Protein AF-A0A2T6E234-F1 (afdb_monomer)

Sequence (153 aa):
MNPNPDPLEKVVDQALKSLPVRRAPSSLEARVLAEIARREALPWWHRSWTYWPTAVRWAFLVVSAALAAGVIAAVFALFHSSSAQVVEGAVAEPIGWLQAAKAVFGVFGRLGSQLLDLVPTPWLYGCIGGVVLAYLLLIGVGATAYRTLWQPR

Solvent-accessible surface area (backbone atoms only — not comparable to full-atom values): 9192 Å² total; per-residue (Å²): 135,77,96,71,78,54,72,66,58,55,55,52,52,52,56,59,68,68,51,81,91,70,84,77,63,90,60,50,64,61,52,50,54,52,50,51,54,55,60,68,66,52,56,49,88,82,46,62,79,91,61,42,57,69,68,58,52,52,51,50,51,52,52,50,52,50,51,52,51,47,51,51,51,50,52,49,47,59,71,67,42,84,57,96,72,71,73,78,72,63,76,78,44,99,57,43,64,59,50,49,51,50,48,52,54,49,49,52,52,50,51,50,51,53,49,58,72,67,47,58,68,69,57,56,53,47,52,53,50,49,52,52,50,52,51,51,48,52,51,50,52,51,52,52,53,48,51,72,72,66,59,82,129

Structure (mmCIF, N/CA/C/O backbone):
data_AF-A0A2T6E234-F1
#
_entry.id   AF-A0A2T6E234-F1
#
loop_
_atom_site.group_PDB
_atom_site.id
_atom_site.type_symbol
_atom_site.label_atom_id
_atom_site.label_alt_id
_atom_site.label_comp_id
_atom_site.label_asym_id
_atom_site.label_entity_id
_atom_site.label_seq_id
_atom_site.pdbx_PDB_ins_code
_atom_site.Cartn_x
_atom_site.Cartn_y
_atom_site.Cartn_z
_atom_site.occupancy
_atom_site.B_iso_or_equiv
_atom_site.auth_seq_id
_atom_site.auth_comp_id
_atom_site.auth_asym_id
_atom_site.auth_atom_id
_atom_site.pdbx_PDB_model_num
ATOM 1 N N . MET A 1 1 ? -4.082 -14.702 21.927 1.00 46.34 1 MET A N 1
ATOM 2 C CA . MET A 1 1 ? -3.458 -14.909 23.251 1.00 46.34 1 MET A CA 1
ATOM 3 C C . MET A 1 1 ? -1.956 -14.838 23.035 1.00 46.34 1 MET A C 1
ATOM 5 O O . MET A 1 1 ? -1.444 -15.658 22.286 1.00 46.34 1 MET A O 1
ATOM 9 N N . ASN A 1 2 ? -1.290 -13.792 23.527 1.00 46.00 2 ASN A N 1
ATOM 10 C CA . ASN A 1 2 ? 0.146 -13.591 23.309 1.00 46.00 2 ASN A CA 1
ATOM 11 C C . ASN A 1 2 ? 0.924 -14.503 24.284 1.00 46.00 2 ASN A C 1
ATOM 13 O O . ASN A 1 2 ? 0.635 -14.447 25.479 1.00 46.00 2 ASN A O 1
ATOM 17 N N . PRO A 1 3 ? 1.840 -15.375 23.825 1.00 64.56 3 PRO A N 1
ATOM 18 C CA . PRO A 1 3 ? 2.464 -16.394 24.677 1.00 64.56 3 PRO A CA 1
ATOM 19 C C . PRO A 1 3 ? 3.479 -15.863 25.704 1.00 64.56 3 PRO A C 1
ATOM 21 O O . PRO A 1 3 ? 3.935 -16.642 26.535 1.00 64.56 3 PRO A O 1
ATOM 24 N N . ASN A 1 4 ? 3.824 -14.570 25.688 1.00 66.75 4 ASN A N 1
ATOM 25 C CA . ASN A 1 4 ? 4.733 -13.976 26.670 1.00 66.75 4 ASN A CA 1
ATOM 26 C C . ASN A 1 4 ? 4.171 -12.632 27.179 1.00 66.75 4 ASN A C 1
ATOM 28 O O . ASN A 1 4 ? 4.329 -11.621 26.494 1.00 66.75 4 ASN A O 1
ATOM 32 N N . PRO A 1 5 ? 3.441 -12.611 28.311 1.00 66.19 5 PRO A N 1
ATOM 33 C CA . PRO A 1 5 ? 2.847 -11.386 28.834 1.00 66.19 5 PRO A CA 1
ATOM 34 C C . PRO A 1 5 ? 3.941 -10.462 29.370 1.00 66.19 5 PRO A C 1
ATOM 36 O O . PRO A 1 5 ? 4.744 -10.862 30.219 1.00 66.19 5 PRO A O 1
ATOM 39 N N . ASP A 1 6 ? 3.949 -9.229 28.873 1.00 84.31 6 ASP A N 1
ATOM 40 C CA . ASP A 1 6 ? 4.877 -8.183 29.290 1.00 84.31 6 ASP A CA 1
ATOM 41 C C . ASP A 1 6 ? 4.714 -7.942 30.808 1.00 84.31 6 ASP A C 1
ATOM 43 O O . ASP A 1 6 ? 3.583 -7.811 31.291 1.00 84.31 6 ASP A O 1
ATOM 47 N N . PRO A 1 7 ? 5.792 -7.913 31.614 1.00 82.81 7 PRO A N 1
ATOM 48 C CA . PRO A 1 7 ? 5.698 -7.601 33.041 1.00 82.81 7 PRO A CA 1
ATOM 49 C C . PRO A 1 7 ? 4.969 -6.278 33.325 1.00 82.81 7 PRO A C 1
ATOM 51 O O . PRO A 1 7 ? 4.324 -6.163 34.371 1.00 82.81 7 PRO A O 1
ATOM 54 N N . LEU A 1 8 ? 4.994 -5.318 32.393 1.00 87.50 8 LEU A N 1
ATOM 55 C CA . LEU A 1 8 ? 4.244 -4.068 32.508 1.00 87.50 8 LEU A CA 1
ATOM 56 C C . LEU A 1 8 ? 2.725 -4.298 32.482 1.00 87.50 8 LEU A C 1
ATOM 58 O O . LEU A 1 8 ? 1.987 -3.689 33.256 1.00 87.50 8 LEU A O 1
ATOM 62 N N . GLU A 1 9 ? 2.265 -5.221 31.637 1.00 87.00 9 GLU A N 1
ATOM 63 C CA . GLU A 1 9 ? 0.852 -5.582 31.504 1.00 87.00 9 GLU A CA 1
ATOM 64 C C . GLU A 1 9 ? 0.313 -6.135 32.828 1.00 87.00 9 GLU A C 1
ATOM 66 O O . GLU A 1 9 ? -0.764 -5.742 33.268 1.00 87.00 9 GLU A O 1
ATOM 71 N N . LYS A 1 10 ? 1.104 -6.955 33.534 1.00 87.38 10 LYS A N 1
ATOM 72 C CA . LYS A 1 10 ? 0.722 -7.515 34.843 1.00 87.38 10 LYS A CA 1
ATOM 73 C C . LYS A 1 10 ? 0.566 -6.445 35.921 1.00 87.38 10 LYS A C 1
ATOM 75 O O . LYS A 1 10 ? -0.384 -6.499 36.699 1.00 87.38 10 LYS A O 1
ATOM 80 N N . VAL A 1 11 ? 1.486 -5.480 35.973 1.00 89.69 11 VAL A N 1
ATOM 81 C CA . VAL A 1 11 ? 1.436 -4.388 36.959 1.00 89.69 11 VAL A CA 1
ATOM 82 C C . VAL A 1 11 ? 0.231 -3.485 36.699 1.00 89.69 11 VAL A C 1
ATOM 84 O O . VAL A 1 11 ? -0.487 -3.136 37.637 1.00 89.69 11 VAL A O 1
ATOM 87 N N . VAL A 1 12 ? -0.032 -3.151 35.431 1.00 90.75 12 VAL A N 1
ATOM 88 C CA . VAL A 1 12 ? -1.200 -2.351 35.034 1.00 90.75 12 VAL A CA 1
ATOM 89 C C . VAL A 1 12 ? -2.499 -3.087 35.349 1.00 90.75 12 VAL A C 1
ATOM 91 O O . VAL A 1 12 ? -3.402 -2.503 35.946 1.00 90.75 12 VAL A O 1
ATOM 94 N N . ASP A 1 13 ? -2.590 -4.371 35.010 1.00 89.62 13 ASP A N 1
ATOM 95 C CA . ASP A 1 13 ? -3.796 -5.170 35.228 1.00 89.62 13 ASP A CA 1
ATOM 96 C C . ASP A 1 13 ? -4.100 -5.340 36.729 1.00 89.62 13 ASP A C 1
ATOM 98 O O . ASP A 1 13 ? -5.250 -5.245 37.164 1.00 89.62 13 ASP A O 1
ATOM 102 N N . GLN A 1 14 ? -3.061 -5.489 37.557 1.00 90.31 14 GLN A N 1
ATOM 103 C CA . GLN A 1 14 ? -3.203 -5.532 39.012 1.00 90.31 14 GLN A CA 1
ATOM 104 C C . GLN A 1 14 ? -3.614 -4.178 39.606 1.00 90.31 14 GLN A C 1
ATOM 106 O O . GLN A 1 14 ? -4.495 -4.132 40.469 1.00 90.31 14 GLN A O 1
ATOM 111 N N . ALA A 1 15 ? -3.043 -3.072 39.122 1.00 89.62 15 ALA A N 1
ATOM 112 C CA . ALA A 1 15 ? -3.440 -1.730 39.539 1.00 89.62 15 ALA A CA 1
ATOM 113 C C . ALA A 1 15 ? -4.902 -1.431 39.165 1.00 89.62 15 ALA A C 1
ATOM 115 O O . ALA A 1 15 ? -5.656 -0.931 39.999 1.00 89.62 15 ALA A O 1
ATOM 116 N N . LEU A 1 16 ? -5.338 -1.807 37.959 1.00 88.38 16 LEU A N 1
ATOM 117 C CA . LEU A 1 16 ? -6.723 -1.632 37.510 1.00 88.38 16 LEU A CA 1
ATOM 118 C C . LEU A 1 16 ? -7.713 -2.446 38.348 1.00 88.38 16 LEU A C 1
ATOM 120 O O . LEU A 1 16 ? -8.762 -1.927 38.723 1.00 88.38 16 LEU A O 1
ATOM 124 N N . LYS A 1 17 ? -7.374 -3.694 38.691 1.00 87.19 17 LYS A N 1
ATOM 125 C CA . LYS A 1 17 ? -8.214 -4.553 39.546 1.00 87.19 17 LYS A CA 1
ATOM 126 C C . LYS A 1 17 ? -8.299 -4.073 40.993 1.00 87.19 17 LYS A C 1
ATOM 128 O O . LYS A 1 17 ? -9.271 -4.385 41.672 1.00 87.19 17 LYS A O 1
ATOM 133 N N . SER A 1 18 ? -7.305 -3.317 41.460 1.00 90.56 18 SER A N 1
ATOM 134 C CA . SER A 1 18 ? -7.318 -2.711 42.796 1.00 90.56 18 SER A CA 1
ATOM 135 C C . SER A 1 18 ? -8.232 -1.482 42.904 1.00 90.56 18 SER A C 1
ATOM 137 O O . SER A 1 18 ? -8.499 -1.012 44.011 1.00 90.56 18 SER A O 1
ATOM 139 N N . LEU A 1 19 ? -8.738 -0.961 41.778 1.00 89.19 19 LEU A N 1
ATOM 140 C CA . LEU A 1 19 ? -9.649 0.179 41.784 1.00 89.19 19 LEU A CA 1
ATOM 141 C C . LEU A 1 19 ? -11.041 -0.229 42.298 1.00 89.19 19 LEU A C 1
ATOM 143 O O . LEU A 1 19 ? -11.563 -1.282 41.926 1.00 89.19 19 LEU A O 1
ATOM 147 N N . PRO A 1 20 ? -11.692 0.616 43.117 1.00 86.12 20 PRO A N 1
ATOM 148 C CA . PRO A 1 20 ? -13.036 0.343 43.605 1.00 86.12 20 PRO A CA 1
ATOM 149 C C . PRO A 1 20 ? -14.040 0.326 42.448 1.00 86.12 20 PRO A C 1
ATOM 151 O O . PRO A 1 20 ? -13.998 1.174 41.551 1.00 86.12 20 PRO A O 1
ATOM 154 N N . VAL A 1 21 ? -14.989 -0.612 42.498 1.00 80.62 21 VAL A N 1
ATOM 155 C CA . VAL A 1 21 ? -16.056 -0.733 41.497 1.00 80.62 21 VAL A CA 1
ATOM 156 C C . VAL A 1 21 ? -16.926 0.525 41.536 1.00 80.62 21 VAL A C 1
ATOM 158 O O . VAL A 1 21 ? -17.737 0.723 42.441 1.00 80.62 21 VAL A O 1
ATOM 161 N N . ARG A 1 22 ? -16.748 1.405 40.547 1.00 79.44 22 ARG A N 1
ATOM 162 C CA . ARG A 1 22 ? -17.570 2.604 40.361 1.00 79.44 22 ARG A CA 1
ATOM 163 C C . ARG A 1 22 ? -18.755 2.292 39.463 1.00 79.44 22 ARG A C 1
ATOM 165 O O . ARG A 1 22 ? -18.608 1.678 38.409 1.00 79.44 22 ARG A O 1
ATOM 172 N N . ARG A 1 23 ? -19.932 2.786 39.849 1.00 79.94 23 ARG A N 1
ATOM 173 C CA . ARG A 1 23 ? -21.123 2.734 38.999 1.00 79.94 23 ARG A CA 1
ATOM 174 C C . ARG A 1 23 ? -20.869 3.558 37.736 1.00 79.94 23 ARG A C 1
ATOM 176 O O . ARG A 1 23 ? -20.516 4.734 37.828 1.00 79.94 23 ARG A O 1
ATOM 183 N N . ALA A 1 24 ? -21.031 2.933 36.572 1.00 80.94 24 ALA A N 1
ATOM 184 C CA . ALA A 1 24 ? -20.900 3.626 35.300 1.00 80.94 24 ALA A CA 1
ATOM 185 C C . ALA A 1 24 ? -21.985 4.716 35.184 1.00 80.94 24 ALA A C 1
ATOM 187 O O . ALA A 1 24 ? -23.133 4.476 35.573 1.00 80.94 24 ALA A O 1
ATOM 188 N N . PRO A 1 25 ? -21.649 5.915 34.676 1.00 86.50 25 PRO A N 1
ATOM 189 C CA . PRO A 1 25 ? -22.643 6.947 34.419 1.00 86.50 25 PRO A CA 1
ATOM 190 C C . PRO A 1 25 ? -23.646 6.461 33.366 1.00 86.50 25 PRO A C 1
ATOM 192 O O . PRO A 1 25 ? -23.265 5.811 32.395 1.00 86.50 25 PRO A O 1
ATOM 195 N N . SER A 1 26 ? -24.924 6.803 33.534 1.00 86.38 26 SER A N 1
ATOM 196 C CA . SER A 1 26 ? -26.019 6.345 32.660 1.00 86.38 26 SER A CA 1
ATOM 197 C C . SER A 1 26 ? -25.861 6.760 31.193 1.00 86.38 26 SER A C 1
ATOM 199 O O . SER A 1 26 ? -26.424 6.126 30.311 1.00 86.38 26 SER A O 1
ATOM 201 N N . SER A 1 27 ? -25.065 7.793 30.909 1.00 90.62 27 SER A N 1
ATOM 202 C CA . SER A 1 27 ? -24.764 8.252 29.549 1.00 90.62 27 SER A CA 1
ATOM 203 C C . SER A 1 27 ? -23.621 7.493 28.866 1.00 90.62 27 SER A C 1
ATOM 205 O O . SER A 1 27 ? -23.337 7.757 27.698 1.00 90.62 27 SER A O 1
ATOM 207 N N . LEU A 1 28 ? -22.932 6.584 29.566 1.00 89.38 28 LEU A N 1
ATOM 208 C CA . LEU A 1 28 ? -21.745 5.909 29.037 1.00 89.38 28 LEU A CA 1
ATOM 209 C C . LEU A 1 28 ? -22.072 5.058 27.809 1.00 89.38 28 LEU A C 1
ATOM 211 O O . LEU A 1 28 ? -21.364 5.148 26.813 1.00 89.38 28 LEU A O 1
ATOM 215 N N . GLU A 1 29 ? -23.165 4.302 27.854 1.00 91.00 29 GLU A N 1
ATOM 216 C CA . GLU A 1 29 ? -23.618 3.472 26.736 1.00 91.00 29 GLU A CA 1
ATOM 217 C C . GLU A 1 29 ? -23.882 4.315 25.482 1.00 91.00 29 GLU A C 1
ATOM 219 O O . GLU A 1 29 ? -23.291 4.070 24.431 1.00 91.00 29 GLU A O 1
ATOM 224 N N . ALA A 1 30 ? -24.672 5.384 25.616 1.00 90.12 30 ALA A N 1
ATOM 225 C CA . ALA A 1 30 ? -24.975 6.291 24.511 1.00 90.12 30 ALA A CA 1
ATOM 226 C C . ALA A 1 30 ? -23.708 6.940 23.927 1.00 90.12 30 ALA A C 1
ATOM 228 O O . ALA A 1 30 ? -23.572 7.059 2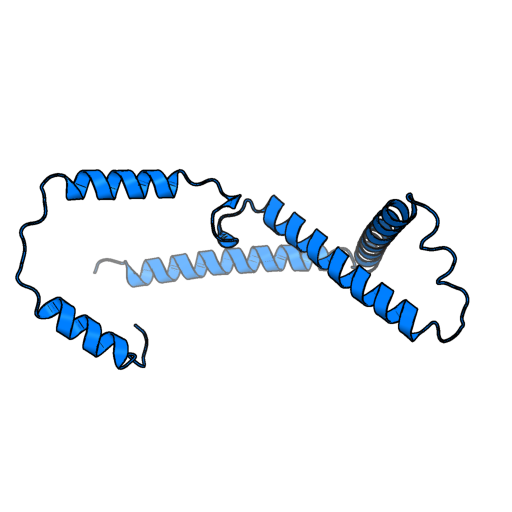2.710 1.00 90.12 30 ALA A O 1
ATOM 229 N N . ARG A 1 31 ? -22.747 7.324 24.778 1.00 90.38 31 ARG A N 1
ATOM 230 C CA . ARG A 1 31 ? -21.472 7.915 24.340 1.00 90.38 31 ARG A CA 1
ATOM 231 C C . ARG A 1 31 ? -20.585 6.912 23.608 1.00 90.38 31 ARG A C 1
ATOM 233 O O . ARG A 1 31 ? -19.953 7.282 22.623 1.00 90.38 31 ARG A O 1
ATOM 240 N N . VAL A 1 32 ? -20.531 5.667 24.076 1.00 92.38 32 VAL A N 1
ATOM 241 C CA . VAL A 1 32 ? -19.758 4.599 23.428 1.00 92.38 32 VAL A CA 1
ATOM 242 C C . VAL A 1 32 ? -20.357 4.268 22.065 1.00 92.38 32 VAL A C 1
ATOM 244 O O . VAL A 1 32 ? -19.624 4.243 21.079 1.00 92.38 32 VAL A O 1
ATOM 247 N N . LEU A 1 33 ? -21.678 4.094 21.981 1.00 91.38 33 LEU A N 1
ATOM 248 C CA . LEU A 1 33 ? -22.361 3.825 20.714 1.00 91.38 33 LEU A CA 1
ATOM 249 C C . LEU A 1 33 ? -22.201 4.978 19.716 1.00 91.38 33 LEU A C 1
ATOM 251 O O . LEU A 1 33 ? -21.899 4.734 18.548 1.00 91.38 33 LEU A O 1
ATOM 255 N N . ALA A 1 34 ? -22.318 6.228 20.172 1.00 90.88 34 ALA A N 1
ATOM 256 C CA . ALA A 1 34 ? -22.090 7.398 19.326 1.00 90.88 34 ALA A CA 1
ATOM 257 C C . ALA A 1 34 ? -20.650 7.452 18.787 1.00 90.88 34 ALA A C 1
ATOM 259 O O . ALA A 1 34 ? -20.436 7.769 17.618 1.00 90.88 34 ALA A O 1
ATOM 260 N N . GLU A 1 35 ? -19.657 7.106 19.607 1.00 90.25 35 GLU A N 1
ATOM 261 C CA . GLU A 1 35 ? -18.257 7.076 19.184 1.00 90.25 35 GLU A CA 1
ATOM 262 C C . GLU A 1 35 ? -17.962 5.916 18.221 1.00 90.25 35 GLU A C 1
ATOM 264 O O . GLU A 1 35 ? -17.194 6.092 17.276 1.00 90.25 35 GLU A O 1
ATOM 269 N N . ILE A 1 36 ? -18.585 4.748 18.405 1.00 88.19 36 ILE A N 1
ATOM 270 C CA . ILE A 1 36 ? -18.482 3.624 17.458 1.00 88.19 36 ILE A CA 1
ATOM 271 C C . ILE A 1 36 ? -19.076 4.025 16.107 1.00 88.19 36 ILE A C 1
ATOM 273 O O . ILE A 1 36 ? -18.398 3.894 15.091 1.00 88.19 36 ILE A O 1
ATOM 277 N N . ALA A 1 37 ? -20.280 4.600 16.096 1.00 87.12 37 ALA A N 1
ATOM 278 C CA . ALA A 1 37 ? -20.913 5.087 14.873 1.00 87.12 37 ALA A CA 1
ATOM 279 C C . ALA A 1 37 ? -20.057 6.165 14.184 1.00 87.12 37 ALA A C 1
ATOM 281 O O . ALA A 1 37 ? -19.869 6.138 12.968 1.00 87.12 37 ALA A O 1
ATOM 282 N N 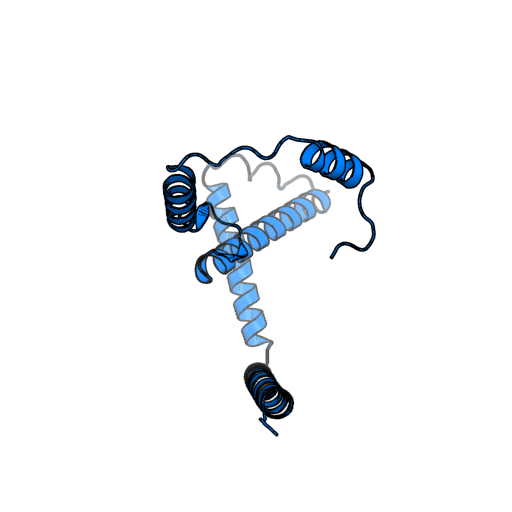. ARG A 1 38 ? -19.451 7.074 14.963 1.00 84.81 38 ARG A N 1
ATOM 283 C CA . ARG A 1 38 ? -18.495 8.065 14.446 1.00 84.81 38 ARG A CA 1
ATOM 284 C C . ARG A 1 38 ? -17.285 7.392 13.803 1.00 84.81 38 ARG A C 1
ATOM 286 O O . ARG A 1 38 ? -16.834 7.844 12.755 1.00 84.81 38 ARG A O 1
ATOM 293 N N . ARG A 1 39 ? -16.760 6.328 14.421 1.00 81.69 39 ARG A N 1
ATOM 294 C CA . ARG A 1 39 ? -15.616 5.550 13.919 1.00 81.69 39 ARG A CA 1
ATOM 295 C C . ARG A 1 39 ? -15.944 4.784 12.640 1.00 81.69 39 ARG A C 1
ATOM 297 O O . ARG A 1 39 ? -15.123 4.716 11.726 1.00 81.69 39 ARG A O 1
ATOM 304 N N . GLU A 1 40 ? -17.155 4.256 12.547 1.00 80.88 40 GLU A N 1
ATOM 305 C CA . GLU A 1 40 ? -17.658 3.610 11.337 1.00 80.88 40 GLU A CA 1
ATOM 306 C C . GLU A 1 40 ? -17.945 4.608 10.212 1.00 80.88 40 GLU A C 1
ATOM 308 O O . GLU A 1 40 ? -17.751 4.292 9.040 1.00 80.88 40 GLU A O 1
ATOM 313 N N . ALA A 1 41 ? -18.297 5.848 10.535 1.00 82.81 41 ALA A N 1
ATOM 314 C CA . ALA A 1 41 ? -18.451 6.901 9.539 1.00 82.81 41 ALA A CA 1
ATOM 315 C C . ALA A 1 41 ? -17.110 7.427 8.982 1.00 82.81 41 ALA A C 1
ATOM 317 O O . ALA A 1 41 ? -17.127 8.293 8.106 1.00 82.81 41 ALA A O 1
ATOM 318 N N . LEU A 1 42 ? -15.943 6.938 9.449 1.00 83.06 42 LEU A N 1
ATOM 319 C CA . LEU A 1 42 ? -14.672 7.418 8.902 1.00 83.06 42 LEU A CA 1
ATOM 320 C C . LEU A 1 42 ? -14.522 7.048 7.422 1.00 83.06 42 LEU A C 1
ATOM 322 O O . LEU A 1 42 ? -14.656 5.868 7.068 1.00 83.06 42 LEU A O 1
ATOM 326 N N . PRO A 1 43 ? -14.123 8.023 6.587 1.00 82.12 43 PRO A N 1
ATOM 327 C CA . PRO A 1 43 ? -13.788 7.774 5.200 1.00 82.12 43 PRO A CA 1
ATOM 328 C C . PRO A 1 43 ? -12.651 6.764 5.052 1.00 82.12 43 PRO A C 1
ATOM 330 O O . PRO A 1 43 ? -11.753 6.674 5.893 1.00 82.12 43 PRO A O 1
ATOM 333 N N . TRP A 1 44 ? -12.652 6.036 3.937 1.00 80.88 44 TRP A N 1
ATOM 334 C CA . TRP A 1 44 ? -11.689 4.969 3.664 1.00 80.88 44 TRP A CA 1
ATOM 335 C C . TRP A 1 44 ? -10.223 5.431 3.732 1.00 80.88 44 TRP A C 1
ATOM 337 O O . TRP A 1 44 ? -9.377 4.646 4.148 1.00 80.88 44 TRP A O 1
ATOM 347 N N . TRP A 1 45 ? -9.917 6.694 3.408 1.00 79.88 45 TRP A N 1
ATOM 348 C CA . TRP A 1 45 ? -8.547 7.231 3.429 1.00 79.88 45 TRP A CA 1
ATOM 349 C C . TRP A 1 45 ? -7.975 7.438 4.839 1.00 79.88 45 TRP A C 1
ATOM 351 O O . TRP A 1 45 ? -6.758 7.477 4.993 1.00 79.88 45 TRP A O 1
ATOM 361 N N . HIS A 1 46 ? -8.821 7.535 5.871 1.00 80.94 46 HIS A N 1
ATOM 362 C CA . HIS A 1 46 ? -8.380 7.566 7.274 1.00 80.94 46 HIS A CA 1
ATOM 363 C C . HIS A 1 46 ? -8.314 6.175 7.914 1.00 80.94 46 HIS A C 1
ATOM 365 O O . HIS A 1 46 ? -7.886 6.039 9.061 1.00 80.94 46 HIS A O 1
ATOM 371 N N . ARG A 1 47 ? -8.757 5.135 7.202 1.00 80.50 47 ARG A N 1
ATOM 372 C CA . ARG A 1 47 ? -8.692 3.752 7.672 1.00 80.50 47 ARG A CA 1
ATOM 373 C C . ARG A 1 47 ? -7.394 3.094 7.215 1.00 80.50 47 ARG A C 1
ATOM 375 O O . ARG A 1 47 ? -6.732 3.558 6.286 1.00 80.50 47 ARG A O 1
ATOM 382 N N . SER A 1 48 ? -7.039 1.985 7.865 1.00 79.75 48 SER A N 1
ATOM 383 C CA . SER A 1 48 ? -5.877 1.194 7.461 1.00 79.75 48 SER A CA 1
ATOM 384 C C . SER A 1 48 ? -6.003 0.730 6.005 1.00 79.75 48 SER A C 1
ATOM 386 O O . SER A 1 48 ? -7.105 0.571 5.471 1.00 79.75 48 SER A O 1
ATOM 388 N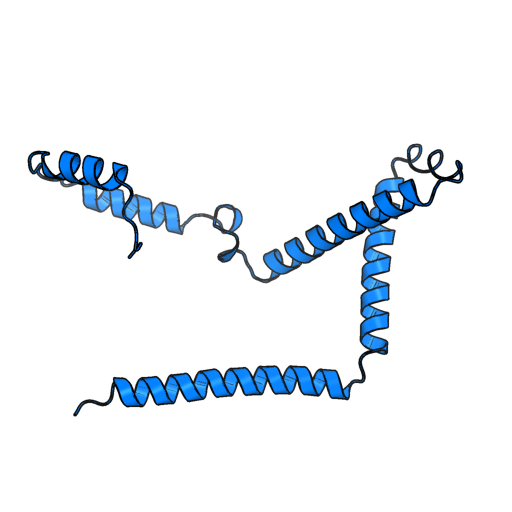 N . TRP A 1 49 ? -4.857 0.495 5.364 1.00 78.12 49 TRP A N 1
ATOM 389 C CA . TRP A 1 49 ? -4.740 0.142 3.944 1.00 78.12 49 TRP A CA 1
ATOM 390 C C . TRP A 1 49 ? -5.669 -1.013 3.512 1.00 78.12 49 TRP A C 1
ATOM 392 O O . TRP A 1 49 ? -6.212 -1.019 2.408 1.00 78.12 49 TRP A O 1
ATOM 402 N N . THR A 1 50 ? -5.950 -1.949 4.420 1.00 80.94 50 THR A N 1
ATOM 403 C CA . THR A 1 50 ? -6.861 -3.091 4.230 1.00 80.94 50 THR A CA 1
ATOM 404 C C . THR A 1 50 ? -8.335 -2.712 4.044 1.00 80.94 50 THR A C 1
ATOM 406 O O . THR A 1 50 ? -9.117 -3.570 3.641 1.00 80.94 50 THR A O 1
ATOM 409 N N . TYR A 1 51 ? -8.742 -1.462 4.284 1.00 82.56 51 TYR A N 1
ATOM 410 C CA . TYR A 1 51 ? -10.113 -0.973 4.045 1.00 82.56 51 TYR A CA 1
ATOM 411 C C . TYR A 1 51 ? -10.245 -0.112 2.787 1.00 82.56 51 TYR A C 1
ATOM 413 O O . TYR A 1 51 ? -11.345 0.319 2.451 1.00 82.56 51 TYR A O 1
ATOM 421 N N . TRP A 1 52 ? -9.149 0.147 2.074 1.00 84.56 52 TRP A N 1
ATOM 422 C CA . TRP A 1 52 ? -9.194 1.001 0.890 1.00 84.56 52 TRP A CA 1
ATOM 423 C C . TRP A 1 52 ? -9.926 0.304 -0.264 1.00 84.56 52 TRP A C 1
ATOM 425 O O . TRP A 1 52 ? -9.841 -0.922 -0.364 1.00 84.56 52 TRP A O 1
ATOM 435 N N . PRO A 1 53 ? -10.600 1.031 -1.170 1.00 85.19 53 PRO A N 1
ATOM 436 C CA . PRO A 1 53 ? -11.155 0.440 -2.384 1.00 85.19 53 PRO A CA 1
ATOM 437 C C . PRO A 1 53 ? -10.065 -0.298 -3.174 1.00 85.19 53 PRO A C 1
ATOM 439 O O . PRO A 1 53 ? -8.933 0.183 -3.276 1.00 85.19 53 PRO A O 1
ATOM 442 N N . THR A 1 54 ? -10.391 -1.459 -3.745 1.00 79.06 54 THR A N 1
ATOM 443 C CA . THR A 1 54 ? -9.420 -2.322 -4.446 1.00 79.06 54 THR A CA 1
ATOM 444 C C . THR A 1 54 ? -8.681 -1.580 -5.559 1.00 79.06 54 THR A C 1
ATOM 446 O O . THR A 1 54 ? -7.464 -1.701 -5.663 1.00 79.06 54 THR A O 1
ATOM 449 N N . ALA A 1 55 ? -9.382 -0.739 -6.324 1.00 77.75 55 ALA A N 1
ATOM 450 C CA . ALA A 1 55 ? -8.786 0.097 -7.366 1.00 77.75 55 ALA A CA 1
ATOM 451 C C . ALA A 1 55 ? -7.700 1.045 -6.826 1.00 77.75 55 ALA A C 1
ATOM 453 O O . ALA A 1 55 ? -6.634 1.170 -7.424 1.00 77.75 55 ALA A O 1
ATOM 454 N N . VAL A 1 56 ? -7.932 1.670 -5.667 1.00 81.50 56 VAL A N 1
ATOM 455 C CA . VAL A 1 56 ? -6.978 2.611 -5.058 1.00 81.50 56 VAL A CA 1
ATOM 456 C C . VAL A 1 56 ? -5.749 1.872 -4.529 1.00 81.50 56 VAL A C 1
ATOM 458 O O . VAL A 1 56 ? -4.637 2.377 -4.657 1.00 81.50 56 VAL A O 1
ATOM 461 N N . ARG A 1 57 ? -5.916 0.651 -3.998 1.00 83.12 57 ARG A N 1
ATOM 462 C CA . ARG A 1 57 ? -4.774 -0.186 -3.588 1.00 83.12 57 ARG A CA 1
ATOM 463 C C . ARG A 1 57 ? -3.868 -0.502 -4.768 1.00 83.12 57 ARG A C 1
ATOM 465 O O . ARG A 1 57 ? -2.660 -0.327 -4.654 1.00 83.12 57 ARG A O 1
ATOM 472 N N . TRP A 1 58 ? -4.446 -0.919 -5.894 1.00 83.44 58 TRP A N 1
ATOM 473 C CA . TRP A 1 58 ? -3.684 -1.216 -7.107 1.00 83.44 58 TRP A CA 1
ATOM 474 C C . TRP A 1 58 ? -3.014 0.029 -7.677 1.00 83.44 58 TRP A C 1
ATOM 476 O O . TRP A 1 58 ? -1.828 -0.019 -7.985 1.00 83.44 58 TRP A O 1
ATOM 486 N N . ALA A 1 59 ? -3.726 1.156 -7.741 1.00 80.69 59 ALA A N 1
ATOM 487 C CA . ALA A 1 59 ? -3.149 2.423 -8.179 1.00 80.69 59 ALA A CA 1
ATOM 488 C C . ALA A 1 59 ? -1.953 2.834 -7.306 1.00 80.69 59 ALA A C 1
ATOM 490 O O . ALA A 1 59 ? -0.891 3.155 -7.833 1.00 80.69 59 ALA A O 1
ATOM 491 N N . PHE A 1 60 ? -2.090 2.758 -5.979 1.00 80.94 60 PHE A N 1
ATOM 492 C CA . PHE A 1 60 ? -1.001 3.056 -5.050 1.00 80.94 60 PHE A CA 1
ATOM 493 C C . PHE A 1 60 ? 0.205 2.134 -5.263 1.00 80.94 60 PHE A C 1
ATOM 495 O O . PHE A 1 60 ? 1.341 2.601 -5.300 1.00 80.94 60 PHE A O 1
ATOM 502 N N . LEU A 1 61 ? -0.037 0.835 -5.451 1.00 84.44 61 LEU A N 1
ATOM 503 C CA . LEU A 1 61 ? 1.014 -0.162 -5.651 1.00 84.44 61 LEU A CA 1
ATOM 504 C C . LEU A 1 61 ? 1.758 0.069 -6.974 1.00 84.44 61 LEU A C 1
ATOM 506 O O . LEU A 1 61 ? 2.985 0.055 -6.991 1.00 84.44 61 LEU A O 1
ATOM 510 N N . VAL A 1 62 ? 1.034 0.372 -8.056 1.00 79.81 62 VAL A N 1
ATOM 511 C CA . VAL A 1 62 ? 1.615 0.708 -9.366 1.00 79.81 62 VAL A CA 1
ATOM 512 C C . VAL A 1 62 ? 2.440 1.992 -9.293 1.00 79.81 62 VAL A C 1
ATOM 514 O O . VAL A 1 62 ? 3.575 2.013 -9.763 1.00 79.81 62 VAL A O 1
ATOM 517 N N . VAL A 1 63 ? 1.914 3.050 -8.671 1.00 76.38 63 VAL A N 1
ATOM 518 C CA . VAL A 1 63 ? 2.629 4.330 -8.526 1.00 76.38 63 VAL A CA 1
ATOM 519 C C . VAL A 1 63 ? 3.878 4.167 -7.660 1.00 76.38 63 VAL A C 1
ATOM 521 O O . VAL A 1 63 ? 4.943 4.669 -8.015 1.00 76.38 63 VAL A O 1
ATOM 524 N N . SER A 1 64 ? 3.777 3.434 -6.551 1.00 72.94 64 SER A N 1
ATOM 525 C CA . SER A 1 64 ? 4.914 3.162 -5.670 1.00 72.94 64 SER A CA 1
ATOM 526 C C . SER A 1 64 ? 5.984 2.320 -6.368 1.00 72.94 64 SER A C 1
ATOM 528 O O . SER A 1 64 ? 7.163 2.666 -6.303 1.00 72.94 64 SER A O 1
ATOM 530 N N . ALA A 1 65 ? 5.587 1.278 -7.104 1.00 75.81 65 ALA A N 1
ATOM 531 C CA . ALA A 1 65 ? 6.506 0.470 -7.902 1.00 75.81 65 ALA A CA 1
ATOM 532 C C . ALA A 1 65 ? 7.185 1.299 -9.003 1.00 75.81 65 ALA A C 1
ATOM 534 O O . ALA A 1 65 ? 8.387 1.157 -9.224 1.00 75.81 65 ALA A O 1
ATOM 535 N N . ALA A 1 66 ? 6.448 2.204 -9.653 1.00 70.88 66 ALA A N 1
ATOM 536 C CA . ALA A 1 66 ? 6.993 3.108 -10.659 1.00 70.88 66 ALA A CA 1
ATOM 537 C C . ALA A 1 66 ? 8.012 4.093 -10.085 1.00 70.88 66 ALA A C 1
ATOM 539 O O . ALA A 1 66 ? 9.077 4.283 -10.671 1.00 70.88 66 ALA A O 1
ATOM 540 N N . LEU A 1 67 ? 7.721 4.671 -8.920 1.00 71.88 67 LEU A N 1
ATOM 541 C CA . LEU A 1 67 ? 8.658 5.528 -8.197 1.00 71.88 67 LEU A CA 1
ATOM 542 C C . LEU A 1 67 ? 9.915 4.760 -7.783 1.00 71.88 67 LEU A C 1
ATOM 544 O O . LEU A 1 67 ? 11.020 5.232 -8.036 1.00 71.88 67 LEU A O 1
ATOM 548 N N . ALA A 1 68 ? 9.763 3.567 -7.205 1.00 69.38 68 ALA A N 1
ATOM 549 C CA . ALA A 1 68 ? 10.892 2.733 -6.803 1.00 69.38 68 ALA A CA 1
ATOM 550 C C . ALA A 1 68 ? 11.773 2.353 -8.004 1.00 69.38 68 ALA A C 1
ATOM 552 O O . ALA A 1 68 ? 12.990 2.517 -7.950 1.00 69.38 68 ALA A O 1
ATOM 553 N N . ALA A 1 69 ? 11.164 1.922 -9.113 1.00 64.19 69 ALA A N 1
ATOM 554 C CA . ALA A 1 69 ? 11.876 1.625 -10.353 1.00 64.19 69 ALA A CA 1
ATOM 555 C C . ALA A 1 69 ? 12.591 2.865 -10.915 1.00 64.19 69 ALA A C 1
ATOM 557 O O . ALA A 1 69 ? 13.738 2.763 -11.341 1.00 64.19 69 ALA A O 1
ATOM 558 N N . GLY A 1 70 ? 11.950 4.037 -10.868 1.00 71.75 70 GLY A N 1
ATOM 559 C CA . GLY A 1 70 ? 12.550 5.307 -11.275 1.00 71.75 70 GLY A CA 1
ATOM 560 C C . GLY A 1 70 ? 13.769 5.683 -10.432 1.00 71.75 70 GLY A C 1
ATOM 561 O O . GLY A 1 70 ? 14.797 6.064 -10.987 1.00 71.75 70 GLY A O 1
ATOM 562 N N . VAL A 1 71 ? 13.697 5.512 -9.108 1.00 70.44 71 VAL A N 1
ATOM 563 C CA . VAL A 1 71 ? 14.835 5.739 -8.202 1.00 70.44 71 VAL A CA 1
ATOM 564 C C . VAL A 1 71 ? 15.972 4.767 -8.507 1.00 70.44 71 VAL A C 1
ATOM 566 O O . VAL A 1 71 ? 17.113 5.199 -8.637 1.00 70.44 71 VAL A O 1
ATOM 569 N N . ILE A 1 72 ? 15.680 3.475 -8.686 1.00 65.88 72 ILE A N 1
ATOM 570 C CA . ILE A 1 72 ? 16.693 2.466 -9.033 1.00 65.88 72 ILE A CA 1
ATOM 571 C C . ILE A 1 72 ? 17.347 2.793 -10.380 1.00 65.88 72 ILE A C 1
ATOM 573 O O . ILE A 1 72 ? 18.568 2.728 -10.494 1.00 65.88 72 ILE A O 1
ATOM 577 N N . ALA A 1 73 ? 16.564 3.187 -11.386 1.00 60.88 73 ALA A N 1
ATOM 578 C CA . ALA A 1 73 ? 17.078 3.581 -12.694 1.00 60.88 73 ALA A CA 1
ATOM 579 C C . ALA A 1 73 ? 17.938 4.851 -12.621 1.00 60.88 73 ALA A C 1
ATOM 581 O O . ALA A 1 73 ? 18.989 4.903 -13.253 1.00 60.88 73 ALA A O 1
ATOM 582 N N . ALA A 1 74 ? 17.537 5.848 -11.827 1.00 62.94 74 ALA A N 1
ATOM 583 C CA . ALA A 1 74 ? 18.317 7.064 -11.607 1.00 62.94 74 ALA A CA 1
ATOM 584 C C . ALA A 1 74 ? 19.645 6.759 -10.904 1.00 62.94 74 ALA A C 1
ATOM 586 O O . ALA A 1 74 ? 20.696 7.222 -11.333 1.00 62.94 74 ALA A O 1
ATOM 587 N N . VAL A 1 75 ? 19.609 5.921 -9.868 1.00 67.56 75 VAL A N 1
ATOM 588 C CA . VAL A 1 75 ? 20.798 5.419 -9.173 1.00 67.56 75 VAL A CA 1
ATOM 589 C C . VAL A 1 75 ? 21.709 4.679 -10.155 1.00 67.56 75 VAL A C 1
ATOM 591 O O . VAL A 1 75 ? 22.892 4.991 -10.250 1.00 67.56 75 VAL A O 1
ATOM 594 N N . PHE A 1 76 ? 21.163 3.753 -10.944 1.00 64.62 76 PHE A N 1
ATOM 595 C CA . PHE A 1 76 ? 21.925 3.012 -11.945 1.00 64.62 76 PHE A CA 1
ATOM 596 C C . PHE A 1 76 ? 22.547 3.940 -12.990 1.00 64.62 76 PHE A C 1
ATOM 598 O O . PHE A 1 76 ? 23.718 3.775 -13.310 1.00 64.62 76 PHE A O 1
ATOM 605 N N . ALA A 1 77 ? 21.805 4.943 -13.467 1.00 62.25 77 ALA A N 1
ATOM 606 C CA . ALA A 1 77 ? 22.306 5.948 -14.395 1.00 62.25 77 ALA A CA 1
ATOM 607 C C . ALA A 1 77 ? 23.464 6.750 -13.790 1.00 62.25 77 ALA A C 1
ATOM 609 O O . ALA A 1 77 ? 24.478 6.889 -14.458 1.00 62.25 77 ALA A O 1
ATOM 610 N N . LEU A 1 78 ? 23.359 7.192 -12.530 1.00 65.38 78 LEU A N 1
ATOM 611 C CA . LEU A 1 78 ? 24.416 7.929 -11.824 1.00 65.38 78 LEU A CA 1
ATOM 612 C C . LEU A 1 78 ? 25.687 7.090 -11.612 1.00 65.38 78 LEU A C 1
ATOM 614 O O . LEU A 1 78 ? 26.797 7.603 -11.744 1.00 65.38 78 LEU A O 1
ATOM 618 N N . PHE A 1 79 ? 25.537 5.798 -11.303 1.00 66.00 79 PHE A N 1
ATOM 619 C CA . PHE A 1 79 ? 26.670 4.892 -11.088 1.00 66.00 79 PHE A CA 1
ATOM 620 C C . PHE A 1 79 ? 27.273 4.350 -12.397 1.00 66.00 79 PHE A C 1
ATOM 622 O O . PHE A 1 79 ? 28.476 4.104 -12.443 1.00 66.00 79 PHE A O 1
ATOM 629 N N . HIS A 1 80 ? 26.487 4.202 -13.473 1.00 55.53 80 HIS A N 1
ATOM 630 C CA . HIS A 1 80 ? 26.998 3.898 -14.820 1.00 55.53 80 HIS A CA 1
ATOM 631 C C . HIS A 1 80 ? 27.559 5.133 -15.536 1.00 55.53 80 HIS A C 1
ATOM 633 O O . HIS A 1 80 ? 28.402 4.995 -16.424 1.00 55.53 80 HIS A O 1
ATOM 639 N N . SER A 1 81 ? 27.149 6.346 -15.154 1.00 48.72 81 SER A N 1
ATOM 640 C CA . SER A 1 81 ? 27.693 7.602 -15.672 1.00 48.72 81 SER A CA 1
ATOM 641 C C . SER A 1 81 ? 29.014 7.974 -14.993 1.00 48.72 81 SER A C 1
ATOM 643 O O . SER A 1 81 ? 29.200 9.093 -14.526 1.00 48.72 81 SER A O 1
ATOM 645 N N . SER A 1 82 ? 29.987 7.059 -15.025 1.00 49.75 82 SER A N 1
ATOM 646 C CA . SER A 1 82 ? 31.409 7.437 -15.002 1.00 49.75 82 SER A CA 1
ATOM 647 C C . SER A 1 82 ? 31.850 8.111 -16.320 1.00 49.75 82 SER A C 1
ATOM 649 O O . SER A 1 82 ? 33.034 8.345 -16.534 1.00 49.75 82 SER A O 1
ATOM 651 N N . SER A 1 83 ? 30.906 8.444 -17.212 1.00 49.53 83 SER A N 1
ATOM 652 C CA . SER A 1 83 ? 31.085 9.363 -18.338 1.00 49.53 83 SER A CA 1
ATOM 653 C C . SER A 1 83 ? 30.233 10.622 -18.111 1.00 49.53 83 SER A C 1
ATOM 655 O O . SER A 1 83 ? 29.007 10.589 -18.024 1.00 49.53 83 SER A O 1
ATOM 657 N N . ALA A 1 84 ? 30.925 11.743 -17.937 1.00 46.56 84 ALA A N 1
ATOM 658 C CA . ALA A 1 84 ? 30.458 12.988 -17.332 1.00 46.56 84 ALA A CA 1
ATOM 659 C C . ALA A 1 84 ? 29.555 13.874 -18.224 1.00 46.56 84 ALA A C 1
ATOM 661 O O . ALA A 1 84 ? 29.788 15.075 -18.308 1.00 46.56 84 ALA A O 1
ATOM 662 N N . GLN A 1 85 ? 28.544 13.328 -18.912 1.00 49.12 85 GLN A N 1
ATOM 663 C CA . GLN A 1 85 ? 27.776 14.108 -19.909 1.00 49.12 85 GLN A CA 1
ATOM 664 C C . GLN A 1 85 ? 26.252 14.177 -19.720 1.00 49.12 85 GLN A C 1
ATOM 666 O O . GLN A 1 85 ? 25.597 14.907 -20.454 1.00 49.12 85 GLN A O 1
ATOM 671 N N . VAL A 1 86 ? 25.652 13.481 -18.748 1.00 53.25 86 VAL A N 1
ATOM 672 C CA . VAL A 1 86 ? 24.172 13.369 -18.687 1.00 53.25 86 VAL A CA 1
ATOM 673 C C . VAL A 1 86 ? 23.511 14.326 -17.679 1.00 53.25 86 VAL A C 1
ATOM 675 O O . VAL A 1 86 ? 22.296 14.507 -17.7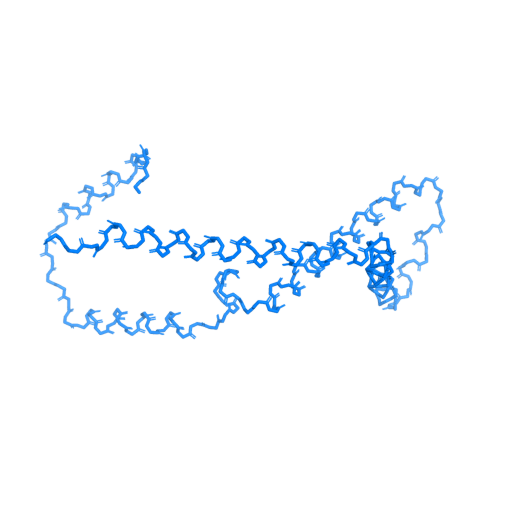02 1.00 53.25 86 VAL A O 1
ATOM 678 N N . VAL A 1 87 ? 24.278 14.998 -16.814 1.00 52.84 87 VAL A N 1
ATOM 679 C CA . VAL A 1 87 ? 23.702 15.804 -15.715 1.00 52.84 87 VAL A CA 1
ATOM 680 C C . 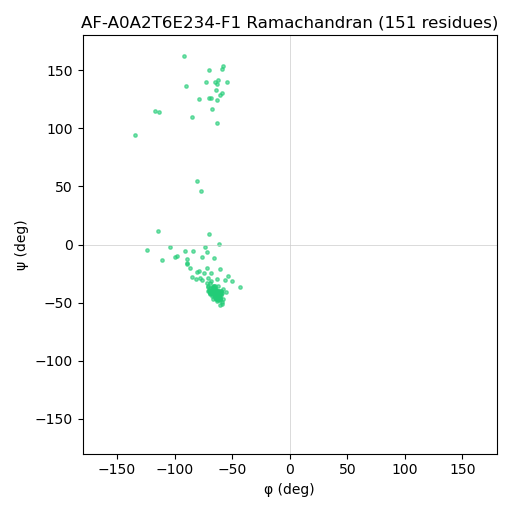VAL A 1 87 ? 23.345 17.244 -16.131 1.00 52.84 87 VAL A C 1
ATOM 682 O O . VAL A 1 87 ? 22.465 17.842 -15.518 1.00 52.84 87 VAL A O 1
ATOM 685 N N . GLU A 1 88 ? 23.915 17.789 -17.212 1.00 47.91 88 GLU A N 1
ATOM 686 C CA . GLU A 1 88 ? 23.622 19.174 -17.641 1.00 47.91 88 GLU A CA 1
ATOM 687 C C . GLU A 1 88 ? 22.239 19.357 -18.297 1.00 47.91 88 GLU A C 1
ATOM 689 O O . GLU A 1 88 ? 21.671 20.444 -18.234 1.00 47.91 88 GLU A O 1
ATOM 694 N N . GLY A 1 89 ? 21.640 18.306 -18.871 1.00 49.41 89 GLY A N 1
ATOM 695 C CA . GLY A 1 89 ? 20.354 18.415 -19.581 1.00 49.41 89 GLY A CA 1
ATOM 696 C C . GLY A 1 89 ? 19.100 18.225 -18.717 1.00 49.41 89 GLY A C 1
ATOM 697 O O . GLY A 1 89 ? 18.003 18.583 -19.138 1.00 49.41 89 GLY A O 1
ATOM 698 N N . ALA A 1 90 ? 19.231 17.653 -17.516 1.00 51.56 90 ALA A N 1
ATOM 699 C CA . ALA A 1 90 ? 18.082 17.207 -16.718 1.00 51.56 90 ALA A CA 1
ATOM 700 C C . ALA A 1 90 ? 17.500 18.283 -15.781 1.00 51.56 90 ALA A C 1
ATOM 702 O O . ALA A 1 90 ? 16.408 18.098 -15.246 1.00 51.56 90 ALA A O 1
ATOM 703 N N . VAL A 1 91 ? 18.213 19.396 -15.575 1.00 51.06 91 VAL A N 1
ATOM 704 C CA . VAL A 1 91 ? 17.869 20.408 -14.554 1.00 51.06 91 VAL 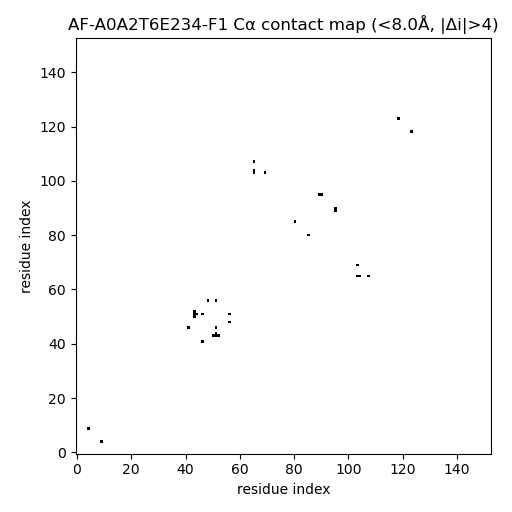A CA 1
ATOM 705 C C . VAL A 1 91 ? 17.386 21.734 -15.166 1.00 51.06 91 VAL A C 1
ATOM 707 O O . VAL A 1 91 ? 16.798 22.551 -14.465 1.00 51.06 91 VAL A O 1
ATOM 710 N N . ALA A 1 92 ? 17.566 21.947 -16.476 1.00 49.56 92 ALA A N 1
ATOM 711 C CA . ALA A 1 92 ? 17.284 23.234 -17.123 1.00 49.56 92 ALA A CA 1
ATOM 712 C C . ALA A 1 92 ? 15.843 23.410 -17.644 1.00 49.56 92 ALA A C 1
ATOM 714 O O . ALA A 1 92 ? 15.421 24.534 -17.898 1.00 49.56 92 ALA A O 1
ATOM 715 N N . GLU A 1 93 ? 15.061 22.338 -17.780 1.00 48.72 93 GLU A N 1
ATOM 716 C CA . GLU A 1 93 ? 13.720 22.403 -18.371 1.00 48.72 93 GLU A CA 1
ATOM 717 C C . GLU A 1 93 ? 12.658 22.001 -17.331 1.00 48.72 93 GLU A C 1
ATOM 719 O O . GLU A 1 93 ? 12.601 20.831 -16.940 1.00 48.72 93 GLU A O 1
ATOM 724 N N . PRO A 1 94 ? 11.749 22.904 -16.906 1.00 55.84 94 PRO A N 1
ATOM 725 C CA . PRO A 1 94 ? 10.631 22.575 -16.008 1.00 55.84 94 PRO A CA 1
ATOM 726 C C . PRO A 1 94 ? 9.642 21.539 -16.591 1.00 55.84 94 PRO A C 1
ATOM 728 O O . PRO A 1 94 ? 8.681 21.149 -15.929 1.00 55.84 94 PRO A O 1
ATOM 731 N N . ILE A 1 95 ? 9.898 21.053 -17.810 1.00 53.91 95 ILE A N 1
ATOM 732 C CA . ILE A 1 95 ? 9.179 20.000 -18.541 1.00 53.91 95 ILE A CA 1
ATOM 733 C C . ILE A 1 95 ? 9.878 18.623 -18.402 1.00 53.91 95 ILE A C 1
ATOM 735 O O . ILE A 1 95 ? 9.295 17.585 -18.728 1.00 53.91 95 ILE A O 1
ATOM 739 N N . GLY A 1 96 ? 11.098 18.565 -17.852 1.00 55.66 96 GLY A N 1
ATOM 740 C CA . GLY A 1 96 ? 11.888 17.335 -17.713 1.00 55.66 96 GLY A CA 1
ATOM 741 C C . GLY A 1 96 ? 11.239 16.272 -16.821 1.00 55.66 96 GLY A C 1
ATOM 742 O O . GLY A 1 96 ? 11.284 15.086 -17.142 1.00 55.66 96 GLY A O 1
ATOM 743 N N . TRP A 1 97 ? 10.539 16.676 -15.756 1.00 57.91 97 TRP A N 1
ATOM 744 C CA . TRP A 1 97 ? 9.825 15.741 -14.875 1.00 57.91 97 TRP A CA 1
ATOM 745 C C . TRP A 1 97 ? 8.609 15.096 -15.561 1.00 57.91 97 TRP A C 1
ATOM 747 O O . TRP A 1 97 ? 8.311 13.930 -15.312 1.00 57.91 97 TRP A O 1
ATOM 757 N N . LEU A 1 98 ? 7.935 15.820 -16.464 1.00 57.62 98 LEU A N 1
ATOM 758 C CA . LEU A 1 98 ? 6.822 15.310 -17.272 1.00 57.62 98 LEU A CA 1
ATOM 759 C C . LEU A 1 98 ? 7.317 14.299 -18.304 1.00 57.62 98 LEU A C 1
ATOM 761 O O . LEU A 1 98 ? 6.680 13.266 -18.511 1.00 57.62 98 LEU A O 1
ATOM 765 N N . GLN A 1 99 ? 8.471 14.558 -18.920 1.00 62.25 99 GLN A N 1
ATOM 766 C CA . GLN A 1 99 ? 9.100 13.596 -19.821 1.00 62.25 99 GLN A CA 1
ATOM 767 C C . GLN A 1 99 ? 9.644 12.379 -19.072 1.00 62.25 99 GLN A C 1
ATOM 769 O O . GLN A 1 99 ? 9.449 11.263 -19.543 1.00 62.25 99 GLN A O 1
ATOM 774 N N . ALA A 1 100 ? 10.229 12.562 -17.886 1.00 61.44 100 ALA A N 1
ATOM 775 C CA . ALA A 1 100 ? 10.651 11.463 -17.023 1.00 61.44 100 ALA A CA 1
ATOM 776 C C . ALA A 1 100 ? 9.453 10.602 -16.594 1.00 61.44 100 ALA A C 1
ATOM 778 O O . ALA A 1 100 ? 9.488 9.383 -16.745 1.00 61.44 100 ALA A O 1
ATOM 779 N N . ALA A 1 101 ? 8.347 11.217 -16.165 1.00 62.50 101 ALA A N 1
ATOM 780 C CA . ALA A 1 101 ? 7.112 10.508 -15.834 1.00 62.50 101 ALA A CA 1
ATOM 781 C C . ALA A 1 101 ? 6.550 9.753 -17.049 1.00 62.50 101 ALA A C 1
ATOM 783 O O . ALA A 1 101 ? 6.212 8.575 -16.946 1.00 62.50 101 ALA A O 1
ATOM 784 N N . LYS A 1 102 ? 6.506 10.389 -18.226 1.00 67.19 102 LYS A N 1
ATOM 785 C CA . LYS A 1 102 ? 6.033 9.761 -19.468 1.00 67.19 102 LYS A CA 1
ATOM 786 C C . LYS A 1 102 ? 6.957 8.633 -19.937 1.00 67.19 102 LYS A C 1
ATOM 788 O O . LYS A 1 102 ? 6.469 7.623 -20.437 1.00 67.19 102 LYS A O 1
ATOM 793 N N . ALA A 1 103 ? 8.268 8.767 -19.750 1.00 68.00 103 ALA A N 1
ATOM 794 C CA . ALA A 1 103 ? 9.249 7.733 -20.056 1.00 68.00 103 ALA A CA 1
ATOM 795 C C . ALA A 1 103 ? 9.090 6.529 -19.123 1.00 68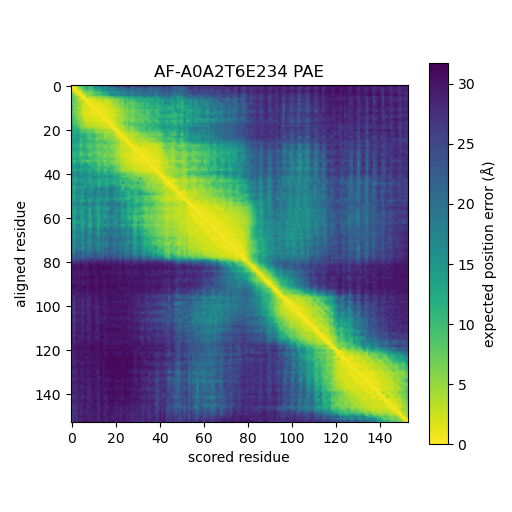.00 103 ALA A C 1
ATOM 797 O O . ALA A 1 103 ? 9.053 5.400 -19.606 1.00 68.00 103 ALA A O 1
ATOM 798 N N . VAL A 1 104 ? 8.902 6.763 -17.820 1.00 67.12 104 VAL A N 1
ATOM 799 C CA . VAL A 1 104 ? 8.613 5.713 -16.833 1.00 67.12 104 VAL A CA 1
ATOM 800 C C . VAL A 1 104 ? 7.313 4.992 -17.195 1.00 67.12 104 VAL A C 1
ATOM 802 O O . VAL A 1 104 ? 7.327 3.776 -17.378 1.00 67.12 104 VAL A O 1
ATOM 805 N N . PHE A 1 105 ? 6.215 5.719 -17.424 1.00 66.94 105 PHE A N 1
ATOM 806 C CA . PHE A 1 105 ? 4.948 5.132 -17.887 1.00 66.94 105 PHE A CA 1
ATOM 807 C C . PHE A 1 105 ? 5.096 4.369 -19.215 1.00 66.94 105 PHE A C 1
ATOM 809 O O . PHE A 1 105 ? 4.517 3.297 -19.380 1.00 66.94 105 PHE A O 1
ATOM 816 N N . GLY A 1 106 ? 5.907 4.871 -20.148 1.00 67.38 106 GLY A N 1
ATOM 817 C CA . GLY A 1 106 ? 6.206 4.196 -21.411 1.00 67.38 106 GLY A CA 1
ATOM 818 C C . GLY A 1 106 ? 7.048 2.927 -21.245 1.00 67.38 106 GLY A C 1
ATOM 819 O O . GLY A 1 106 ? 6.897 1.986 -22.022 1.00 67.38 106 GLY A O 1
ATOM 820 N N . VAL A 1 107 ? 7.925 2.855 -20.240 1.00 69.31 107 VAL A N 1
ATOM 821 C CA . VAL A 1 107 ? 8.656 1.625 -19.884 1.00 69.31 107 VAL A CA 1
ATOM 822 C C . VAL A 1 107 ? 7.699 0.586 -19.301 1.00 69.31 107 VAL A C 1
ATOM 824 O O . VAL A 1 107 ? 7.747 -0.560 -19.734 1.00 69.31 107 VAL A O 1
ATOM 827 N N . PHE A 1 108 ? 6.768 0.978 -18.425 1.00 63.16 108 PHE A N 1
ATOM 828 C CA . PHE A 1 108 ? 5.725 0.070 -17.925 1.00 63.16 108 PHE A CA 1
ATOM 829 C C . PHE A 1 108 ? 4.807 -0.444 -19.035 1.00 63.16 108 PHE A C 1
ATOM 831 O O . PHE A 1 108 ? 4.520 -1.636 -19.080 1.00 63.16 108 PHE A O 1
ATOM 838 N N . GLY A 1 109 ? 4.388 0.427 -19.958 1.00 63.53 109 GLY A N 1
ATOM 839 C CA . GLY A 1 109 ? 3.583 0.028 -21.114 1.00 63.53 109 GLY A CA 1
ATOM 840 C C . GLY A 1 109 ? 4.312 -0.960 -22.028 1.00 63.53 109 GLY A C 1
ATOM 841 O O . GLY A 1 109 ? 3.725 -1.959 -22.431 1.00 63.53 109 GLY A O 1
ATOM 842 N N . ARG A 1 110 ? 5.605 -0.726 -22.297 1.00 63.16 110 ARG A N 1
ATOM 843 C CA . ARG A 1 110 ? 6.439 -1.612 -23.130 1.00 63.16 110 ARG A CA 1
ATOM 844 C C . ARG A 1 110 ? 6.764 -2.938 -22.454 1.00 63.16 110 ARG A C 1
ATOM 846 O O . ARG A 1 110 ? 6.706 -3.965 -23.114 1.00 63.16 110 ARG A O 1
ATOM 853 N N . LEU A 1 111 ? 7.054 -2.934 -21.154 1.00 63.22 111 LEU A N 1
ATOM 854 C CA . LEU 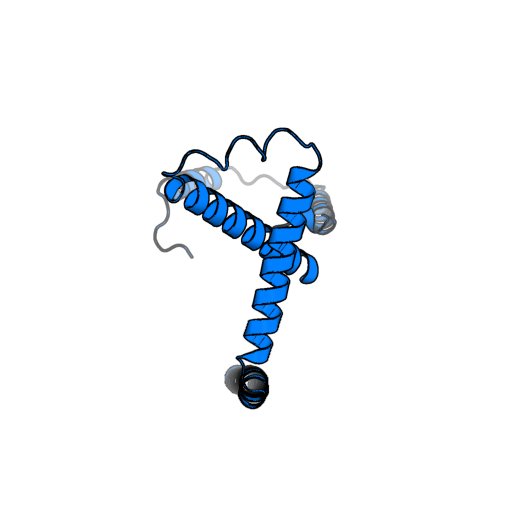A 1 111 ? 7.217 -4.164 -20.377 1.00 63.22 111 LEU A CA 1
ATOM 855 C C . LEU A 1 111 ? 5.903 -4.945 -20.329 1.00 63.22 111 LEU A C 1
ATOM 857 O O . LEU A 1 111 ? 5.917 -6.155 -20.497 1.00 63.22 111 LEU A O 1
ATOM 861 N N . GLY A 1 112 ? 4.768 -4.264 -20.168 1.00 62.62 112 GLY A N 1
ATOM 862 C CA . GLY A 1 112 ? 3.446 -4.884 -20.211 1.00 62.62 112 GLY A CA 1
ATOM 863 C C . GLY A 1 112 ? 3.153 -5.550 -21.554 1.00 62.62 112 GLY A C 1
ATOM 864 O O . GLY A 1 112 ? 2.753 -6.710 -21.572 1.00 62.62 112 GLY A O 1
ATOM 865 N N . SER A 1 113 ? 3.400 -4.860 -22.673 1.00 60.78 113 SER A N 1
ATOM 866 C CA . SER A 1 113 ? 3.198 -5.431 -24.011 1.00 60.78 113 SER A CA 1
ATOM 867 C C . SER A 1 113 ? 4.206 -6.538 -24.328 1.00 60.78 113 SER A C 1
ATOM 869 O O . SER A 1 113 ? 3.812 -7.581 -24.826 1.00 60.78 113 SER A O 1
ATOM 871 N N . GLN A 1 114 ? 5.483 -6.378 -23.965 1.00 61.47 114 GLN A N 1
ATOM 872 C CA . GLN A 1 114 ? 6.503 -7.414 -24.168 1.00 61.47 114 GLN A CA 1
ATOM 873 C C . GLN A 1 114 ? 6.254 -8.657 -23.312 1.00 61.47 114 GLN A C 1
ATOM 875 O O . GLN A 1 114 ? 6.491 -9.762 -23.782 1.00 61.47 114 GLN A O 1
ATOM 880 N N . LEU A 1 115 ? 5.763 -8.507 -22.079 1.00 57.84 115 LEU A N 1
ATOM 881 C CA . LEU A 1 115 ? 5.358 -9.640 -21.244 1.00 57.84 115 LEU A CA 1
ATOM 882 C C . LEU A 1 115 ? 4.098 -10.313 -21.794 1.00 57.84 115 LEU A C 1
ATOM 884 O O . LEU A 1 115 ? 4.014 -11.535 -21.761 1.00 57.84 115 LEU A O 1
ATOM 888 N N . LEU A 1 116 ? 3.142 -9.549 -22.327 1.00 59.78 116 LEU A N 1
ATOM 889 C CA . LEU A 1 116 ? 1.960 -10.104 -22.994 1.00 59.78 116 LEU A CA 1
ATOM 890 C C . LEU A 1 116 ? 2.315 -10.857 -24.283 1.00 59.78 116 LEU A C 1
ATOM 892 O O . LEU A 1 116 ? 1.710 -11.891 -24.548 1.00 59.78 116 LEU A O 1
ATOM 896 N N . ASP A 1 117 ? 3.317 -10.391 -25.028 1.00 63.94 117 ASP A N 1
ATOM 897 C CA . ASP A 1 117 ? 3.802 -11.052 -26.245 1.00 63.94 117 ASP A CA 1
ATOM 898 C C . ASP A 1 117 ? 4.708 -12.262 -25.941 1.00 63.94 117 ASP A C 1
ATOM 900 O O . ASP A 1 117 ? 4.744 -13.217 -26.717 1.00 63.94 117 ASP A O 1
ATOM 904 N N . LEU A 1 118 ? 5.427 -12.262 -24.807 1.00 59.00 118 LEU A N 1
ATOM 905 C CA . LEU A 1 118 ? 6.245 -13.403 -24.365 1.00 59.00 118 LEU A CA 1
ATOM 906 C C . LEU A 1 118 ? 5.436 -14.508 -23.684 1.00 59.00 118 LEU A C 1
ATOM 908 O O . LEU A 1 118 ? 5.910 -15.642 -23.629 1.00 59.00 118 LEU A O 1
ATOM 912 N N . VAL A 1 119 ? 4.266 -14.199 -23.119 1.00 50.72 119 VAL A N 1
ATOM 913 C CA . VAL A 1 119 ? 3.429 -15.179 -22.421 1.00 50.72 119 VAL A CA 1
ATOM 914 C C . VAL A 1 119 ? 2.563 -15.903 -23.452 1.00 50.72 119 VAL A C 1
ATOM 916 O O . VAL A 1 119 ? 1.618 -15.316 -23.979 1.00 50.72 119 VAL A O 1
ATOM 919 N N . PRO A 1 120 ? 2.819 -17.196 -23.735 1.00 59.62 120 PRO A N 1
ATOM 920 C CA . PRO A 1 120 ? 1.992 -17.942 -24.666 1.00 59.62 120 PRO A CA 1
ATOM 921 C C . PRO A 1 120 ? 0.564 -17.976 -24.123 1.00 59.62 120 PRO A C 1
ATOM 923 O O . PRO A 1 120 ? 0.337 -18.380 -22.981 1.00 59.62 120 PRO A O 1
ATOM 926 N N . THR A 1 121 ? -0.413 -17.605 -24.950 1.00 61.47 121 THR A N 1
ATOM 927 C CA . THR A 1 121 ? -1.844 -17.577 -24.610 1.00 61.47 121 THR A CA 1
ATOM 928 C C . THR A 1 121 ? -2.351 -18.809 -23.827 1.00 61.47 121 THR A C 1
ATOM 930 O O . THR A 1 121 ? -3.149 -18.614 -22.908 1.00 61.47 121 THR A O 1
ATOM 933 N N . PRO A 1 122 ? -1.891 -20.065 -24.063 1.00 61.62 122 PRO A N 1
ATOM 934 C CA . PRO A 1 122 ? -2.310 -21.208 -23.239 1.00 61.62 122 PRO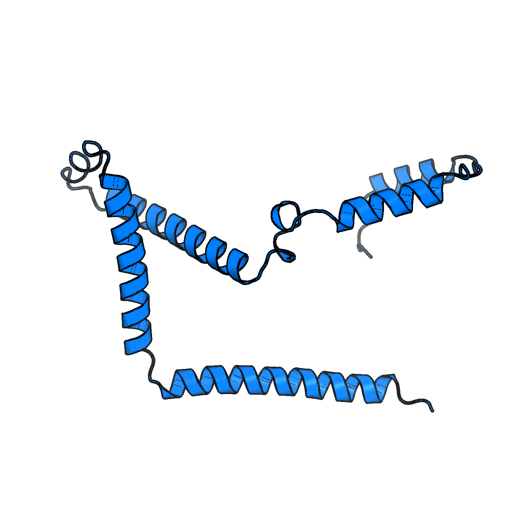 A CA 1
ATOM 935 C C . PRO A 1 122 ? -1.898 -21.123 -21.760 1.00 61.62 122 PRO A C 1
ATOM 937 O O . PRO A 1 122 ? -2.626 -21.625 -20.906 1.00 61.62 122 PRO A O 1
ATOM 940 N N . TRP A 1 123 ? -0.786 -20.463 -21.421 1.00 57.38 123 TRP A N 1
ATOM 941 C CA . TRP A 1 123 ? -0.364 -20.277 -20.026 1.00 57.38 123 TRP A CA 1
ATOM 942 C C . TRP A 1 123 ? -1.252 -19.280 -19.284 1.00 57.38 123 TRP A C 1
ATOM 944 O O . TRP A 1 123 ? -1.533 -19.471 -18.104 1.00 57.38 123 TRP A O 1
ATOM 954 N N . LEU A 1 124 ? -1.767 -18.265 -19.980 1.00 66.94 124 LEU A N 1
ATOM 955 C CA . LEU A 1 124 ? -2.758 -17.337 -19.431 1.00 66.94 124 LEU A CA 1
ATOM 956 C C . LEU A 1 124 ? -4.058 -18.064 -19.066 1.00 66.94 124 LEU A C 1
ATOM 958 O O . LEU A 1 124 ? -4.553 -17.917 -17.946 1.00 66.94 124 LEU A O 1
ATOM 962 N N . TYR A 1 125 ? -4.567 -18.911 -19.966 1.00 68.69 125 TYR A N 1
ATOM 963 C CA . TYR A 1 125 ? -5.730 -19.754 -19.675 1.00 68.69 125 TYR A CA 1
ATOM 964 C C . TYR A 1 125 ? -5.447 -20.780 -18.570 1.00 68.69 125 TYR A C 1
ATOM 966 O O . TYR A 1 125 ? -6.319 -21.024 -17.738 1.00 68.69 125 TYR A O 1
ATOM 974 N N . GLY A 1 126 ? -4.228 -21.324 -18.504 1.00 70.88 126 GLY A N 1
ATOM 975 C CA . GLY A 1 126 ? -3.788 -22.218 -17.430 1.00 70.88 126 GLY A CA 1
ATOM 976 C C . GLY A 1 126 ? -3.760 -21.539 -16.058 1.00 70.88 126 GLY A C 1
ATOM 977 O O . GLY A 1 126 ? -4.279 -22.092 -15.092 1.00 70.88 126 GLY A O 1
ATOM 978 N N . CYS A 1 127 ? -3.234 -20.315 -15.970 1.00 68.00 127 CYS A N 1
ATOM 979 C CA . CYS A 1 127 ? -3.221 -19.531 -14.734 1.00 68.00 127 CYS A CA 1
ATOM 980 C C . CYS A 1 127 ? -4.637 -19.162 -14.278 1.00 68.00 127 CYS A C 1
ATOM 982 O O . CYS A 1 127 ? -4.973 -19.352 -13.110 1.00 68.00 127 CYS A O 1
ATOM 984 N N . ILE A 1 128 ? -5.490 -18.688 -15.193 1.00 72.44 128 ILE A N 1
ATOM 985 C CA . ILE A 1 128 ? -6.893 -18.371 -14.883 1.00 72.44 128 ILE A CA 1
ATOM 986 C C . ILE A 1 128 ? -7.635 -19.638 -14.440 1.00 72.44 128 ILE A C 1
ATOM 988 O O . ILE A 1 128 ? -8.305 -19.629 -13.407 1.00 72.44 128 ILE A O 1
ATOM 992 N N . GLY A 1 129 ? -7.467 -20.744 -15.167 1.00 76.62 129 GLY A N 1
ATOM 993 C CA . GLY A 1 129 ? -8.047 -22.039 -14.817 1.00 76.62 129 GLY A CA 1
ATOM 994 C C . GLY A 1 129 ? -7.571 -22.547 -13.456 1.00 76.62 129 GLY A C 1
ATOM 995 O O . GLY A 1 129 ? -8.386 -23.003 -12.658 1.00 76.62 129 GLY A O 1
ATOM 996 N N . GLY A 1 130 ? -6.281 -22.400 -13.146 1.00 74.44 130 GLY A N 1
ATOM 997 C CA . GLY A 1 130 ? -5.701 -22.766 -11.855 1.00 74.44 130 GLY A CA 1
ATOM 998 C C . GLY A 1 130 ? -6.261 -21.940 -10.697 1.00 74.44 130 GLY A C 1
ATOM 999 O O . GLY A 1 130 ? -6.597 -22.501 -9.656 1.00 74.44 130 GLY A O 1
ATOM 1000 N N . VAL A 1 131 ? -6.438 -20.629 -10.887 1.00 72.06 131 VAL A N 1
ATOM 1001 C CA . VAL A 1 131 ? -7.062 -19.749 -9.884 1.00 72.06 131 VAL A CA 1
ATOM 1002 C C . VAL A 1 131 ? -8.527 -20.128 -9.655 1.00 72.06 131 VAL A C 1
ATOM 1004 O O . VAL A 1 131 ? -8.952 -20.238 -8.505 1.00 72.06 131 VAL A O 1
ATOM 1007 N N . VAL A 1 132 ? -9.291 -20.386 -10.721 1.00 81.38 132 VAL A N 1
ATOM 1008 C CA . VAL A 1 132 ? -10.689 -20.840 -10.617 1.00 81.38 132 VAL A CA 1
ATOM 1009 C C . VAL A 1 132 ? -10.770 -22.184 -9.891 1.00 81.38 132 VAL A C 1
ATOM 1011 O O . VAL A 1 132 ? -11.571 -22.337 -8.971 1.00 81.38 132 VAL A O 1
ATOM 1014 N N . LEU A 1 133 ? -9.909 -23.139 -10.245 1.00 78.50 133 LEU A N 1
ATOM 1015 C CA . LEU A 1 133 ? -9.861 -24.458 -9.615 1.00 78.50 133 LEU A CA 1
ATOM 1016 C C . LEU A 1 133 ? -9.496 -24.364 -8.127 1.00 78.50 133 LEU A C 1
ATOM 1018 O O . LEU A 1 133 ? -10.142 -24.997 -7.296 1.00 78.50 133 LEU A O 1
ATOM 1022 N N . ALA A 1 134 ? -8.503 -23.545 -7.778 1.00 67.25 134 ALA A N 1
ATOM 1023 C CA . ALA A 1 134 ? -8.108 -23.311 -6.392 1.00 67.25 134 ALA A CA 1
ATOM 1024 C C . ALA A 1 134 ? -9.246 -22.681 -5.575 1.00 67.25 134 ALA A C 1
ATOM 1026 O O . ALA A 1 134 ? -9.485 -23.081 -4.436 1.00 67.25 134 ALA A O 1
ATOM 1027 N N . TYR A 1 135 ? -9.989 -21.743 -6.166 1.00 73.06 135 TYR A N 1
ATOM 1028 C CA . TYR A 1 135 ? -11.143 -21.119 -5.522 1.00 73.06 135 TYR A CA 1
ATOM 1029 C C . TYR A 1 135 ? -12.289 -22.119 -5.304 1.00 73.06 135 TYR A C 1
ATOM 1031 O O . TYR A 1 135 ? -12.872 -22.173 -4.221 1.00 73.06 135 TYR A O 1
ATOM 1039 N N . LEU A 1 136 ? -12.567 -22.973 -6.294 1.00 85.94 136 LEU A N 1
ATOM 1040 C CA . LEU A 1 136 ? -13.557 -24.047 -6.178 1.00 85.94 136 LEU A CA 1
ATOM 1041 C C . LEU A 1 136 ? -13.161 -25.091 -5.129 1.00 85.94 136 LEU A C 1
ATOM 1043 O O . LEU A 1 136 ? -14.014 -25.537 -4.365 1.00 85.94 136 LEU A O 1
ATOM 1047 N N . LEU A 1 137 ? -11.877 -25.449 -5.046 1.00 81.75 137 LEU A N 1
ATOM 1048 C CA . LEU A 1 137 ? -11.359 -26.342 -4.009 1.00 81.75 137 LEU A CA 1
ATOM 1049 C C . LEU A 1 137 ? -11.496 -25.726 -2.619 1.00 81.75 137 LEU A C 1
ATOM 1051 O O . LEU A 1 137 ? -11.917 -26.413 -1.694 1.00 81.75 137 LEU A O 1
ATOM 1055 N N . LEU A 1 138 ? -11.203 -24.434 -2.471 1.00 78.38 138 LEU A N 1
ATOM 1056 C CA . LEU A 1 138 ? -11.361 -23.728 -1.202 1.00 78.38 138 LEU A CA 1
ATOM 1057 C C . LEU A 1 138 ? -12.826 -23.735 -0.740 1.00 78.38 138 LEU A C 1
ATOM 1059 O O . LEU A 1 138 ? -13.104 -24.034 0.422 1.00 78.38 138 LEU A O 1
ATOM 1063 N N . ILE A 1 139 ? -13.762 -23.473 -1.657 1.00 84.81 139 ILE A N 1
ATOM 1064 C CA . ILE A 1 139 ? -15.203 -23.557 -1.384 1.00 84.81 139 ILE A CA 1
ATOM 1065 C C . ILE A 1 139 ? -15.605 -24.993 -1.038 1.00 84.81 139 ILE A C 1
ATOM 1067 O O . ILE A 1 139 ? -16.315 -25.209 -0.059 1.00 84.81 139 ILE A O 1
ATOM 1071 N N . GLY A 1 140 ? -15.140 -25.978 -1.807 1.00 82.81 140 GLY A N 1
ATOM 1072 C CA . GLY A 1 140 ? -15.455 -27.389 -1.593 1.00 82.81 140 GLY A CA 1
ATOM 1073 C C . GLY A 1 140 ? -14.968 -27.899 -0.238 1.00 82.81 140 GLY A C 1
ATOM 1074 O O . GLY A 1 140 ? -15.731 -28.528 0.491 1.00 82.81 140 GLY A O 1
ATOM 1075 N N . VAL A 1 141 ? -13.729 -27.575 0.138 1.00 84.06 141 VAL A N 1
ATOM 1076 C CA . VAL A 1 141 ? -13.143 -27.929 1.439 1.00 84.06 141 VAL A CA 1
ATOM 1077 C C . VAL A 1 141 ? -13.837 -27.181 2.578 1.00 84.06 141 VAL A C 1
ATOM 1079 O O . VAL A 1 141 ? -14.116 -27.770 3.619 1.00 84.06 141 VAL A O 1
ATOM 1082 N N . GLY A 1 142 ? -14.181 -25.907 2.381 1.00 80.25 142 GLY A N 1
ATOM 1083 C CA . GLY A 1 142 ? -14.970 -25.145 3.348 1.00 80.25 142 GLY A CA 1
ATOM 1084 C C . GLY A 1 142 ? -16.354 -25.758 3.578 1.00 80.25 142 GLY A C 1
ATOM 1085 O O . GLY A 1 142 ? -16.782 -25.909 4.721 1.00 80.25 142 GLY A O 1
ATOM 1086 N N . ALA A 1 143 ? -17.028 -26.184 2.509 1.00 83.44 143 ALA A N 1
ATOM 1087 C CA . ALA A 1 143 ? -18.342 -26.815 2.579 1.00 83.44 143 ALA A CA 1
ATOM 1088 C C . ALA A 1 143 ? -18.295 -28.196 3.252 1.00 83.44 143 ALA A C 1
ATOM 1090 O O . ALA A 1 143 ? -19.169 -28.515 4.062 1.00 83.44 143 ALA A O 1
ATOM 1091 N N . THR A 1 144 ? -17.277 -29.015 2.965 1.00 83.50 144 THR A N 1
ATOM 1092 C CA . THR A 1 144 ? -17.122 -30.324 3.618 1.00 83.50 144 THR A CA 1
ATOM 1093 C C . THR A 1 144 ? -16.747 -30.184 5.089 1.00 83.50 144 THR A C 1
ATOM 1095 O O . THR A 1 144 ? -17.341 -30.879 5.910 1.00 83.50 144 THR A O 1
ATOM 1098 N N . ALA A 1 145 ? -15.849 -29.258 5.439 1.00 81.31 145 ALA A N 1
ATOM 1099 C CA . ALA A 1 145 ? -15.482 -28.967 6.825 1.00 81.31 145 ALA A CA 1
ATOM 1100 C C . ALA A 1 145 ? -16.660 -28.399 7.632 1.00 81.31 145 ALA A C 1
ATOM 1102 O O . ALA A 1 145 ? -16.875 -28.790 8.778 1.00 81.31 145 ALA A O 1
ATOM 1103 N N . TYR A 1 146 ? -17.469 -27.522 7.031 1.00 80.75 146 TYR A N 1
ATOM 1104 C CA . TYR A 1 146 ? -18.688 -27.022 7.663 1.00 80.75 146 TYR A CA 1
ATOM 1105 C C . TYR A 1 146 ? -19.682 -28.160 7.922 1.00 80.75 146 TYR A C 1
ATOM 1107 O O . TYR A 1 146 ? -20.210 -28.281 9.026 1.00 80.75 146 TYR A O 1
ATOM 1115 N N . ARG A 1 147 ? -19.877 -29.052 6.941 1.00 79.25 147 ARG A N 1
ATOM 1116 C CA . ARG A 1 147 ? -20.797 -30.188 7.073 1.00 79.25 147 ARG A CA 1
ATOM 1117 C C . ARG A 1 147 ? -20.359 -31.185 8.147 1.00 79.25 147 ARG A C 1
ATOM 1119 O O . ARG A 1 147 ? -21.216 -31.710 8.845 1.00 79.25 147 ARG A O 1
ATOM 1126 N N . THR A 1 148 ? -19.066 -31.465 8.291 1.00 84.12 148 THR A N 1
ATOM 1127 C CA . THR A 1 148 ? -18.580 -32.421 9.302 1.00 84.12 148 THR A CA 1
ATOM 1128 C C . THR A 1 148 ? -18.579 -31.847 10.717 1.00 84.12 148 THR A C 1
ATOM 1130 O O . THR A 1 148 ? -18.778 -32.601 11.665 1.00 84.12 148 THR A O 1
ATOM 1133 N N . LEU A 1 149 ? -18.382 -30.534 10.873 1.00 78.81 149 LEU A N 1
ATOM 1134 C CA . LEU A 1 149 ? -18.358 -29.872 12.182 1.00 78.81 149 LEU A CA 1
ATOM 1135 C C . LEU A 1 149 ? -19.749 -29.489 12.707 1.00 78.81 149 LEU A C 1
ATOM 1137 O O . LEU A 1 149 ? -19.929 -29.426 13.919 1.00 78.81 149 LEU A O 1
ATOM 1141 N N . TRP A 1 150 ? -20.720 -29.237 11.822 1.00 75.88 150 TRP A N 1
ATOM 1142 C CA . TRP A 1 150 ? -22.055 -28.736 12.188 1.00 75.88 150 TRP A CA 1
ATOM 1143 C C . TRP A 1 150 ? -23.202 -29.716 11.913 1.00 75.88 150 TRP A C 1
ATOM 1145 O O . TRP A 1 150 ? -24.366 -29.330 11.994 1.00 75.88 150 TRP A O 1
ATOM 1155 N N . GLN A 1 151 ? -22.913 -30.984 11.611 1.00 69.56 151 GLN A N 1
ATOM 1156 C CA . GLN A 1 151 ? -23.947 -32.020 11.603 1.00 69.56 151 GLN A CA 1
ATOM 1157 C C . GLN A 1 151 ? -24.450 -32.259 13.040 1.00 69.56 151 GLN A C 1
ATOM 1159 O O . GLN A 1 151 ? -23.662 -32.697 13.883 1.00 69.56 151 GLN A O 1
ATOM 1164 N N . PRO A 1 152 ? -25.736 -31.989 13.345 1.00 58.22 152 PRO A N 1
ATOM 1165 C CA . PRO A 1 152 ? -26.309 -32.363 14.627 1.00 58.22 152 PRO A CA 1
ATOM 1166 C C . PRO A 1 152 ? -26.397 -33.890 14.672 1.00 58.22 152 PRO A C 1
ATOM 1168 O O . PRO A 1 152 ? -26.919 -34.507 13.742 1.00 58.22 152 PRO A O 1
ATOM 1171 N N . ARG A 1 153 ? -25.826 -34.486 15.721 1.00 55.16 153 ARG A N 1
ATOM 1172 C CA . ARG A 1 153 ? -26.072 -35.889 16.068 1.00 55.16 153 ARG A CA 1
ATOM 1173 C C . ARG A 1 153 ? -27.485 -36.062 16.601 1.00 55.16 153 ARG A C 1
ATOM 1175 O O . ARG A 1 153 ? -27.937 -35.142 17.319 1.00 55.16 153 ARG A O 1
#

Secondary structure (DSSP, 8-state):
--SS--HHHHHHHHHHHTS--PPPPTTHHHHHHHHHHHHHT--GGGS-GGGS-HHHHHHHHHHHHHHHHHHHHHHHHHHH--STTSSSSSSS-TTHHHHHHHHHHHHHHHHHHHHHHHS-HHHHHHHHHHHHHHHHHHHHHHHHHHHHHH---

Mean predicted aligned error: 18.88 Å

Radius of gyration: 28.32 Å; Cα contacts (8 Å, |Δi|>4): 17; chains: 1; bounding box: 58×59×70 Å

Foldseek 3Di:
DDPDDDPVNVVVVVVVVPDDDDDDPPCPVVVVVVVVVVVVPDDQVPDPPVSHDPVVNVVVVVVVVLVVVLVVVVVVCVVVPPPPDDPPPQPPDPCNVVVSVVVSVVVVVVVVVVVVVVDPPVVVVVVVVVVVVVVVVVVVVVVVVCCVVPDDD

pLDDT: mean 72.67, std 12.91, range [46.0, 92.38]